Protein AF-A0ABD5KJ81-F1 (afdb_monomer_lite)

Foldseek 3Di:
DLVVLLVVLVVLLVVLVVVVQVLQFDQDDDLDPPDDGDGGRLVVVLVVLVVLLVVLVCCVVPNDCDDPVNVVSVVVNVSSVVSNVVSVVSVVVSCVVCVVVNVVSVVSNVVSVVVSVVSVD

Secondary structure (DSSP, 8-state):
-HHHHHHHHHHHHHHHHHHHHHHTEEEE--SSTT--SEEEEHHHHHHHHHHHHHHHHHHHHHS-S-SHHHHHHHHHHHHHHHHHHHHHHHHHHHHHHTHHHHHHHHHHHHHHHHHHHHHH-

Radius of gyration: 19.94 Å; chains: 1; bounding box: 49×37×48 Å

pLDDT: mean 89.55, std 13.01, range [45.66, 98.5]

Sequence (121 aa):
MKEQAIKACKDHINMLEEKLTKIYTVELFHYTPTDSVKNVDVRERLRLTKFLINIYSKLEREGIKQGETFEKYSTYLTNARYGVDRADEAIKQIEQENSAEIKNINILLEAFKLELKSLLQ

Structure (mmCIF, N/CA/C/O backbone):
data_AF-A0ABD5KJ81-F1
#
_entry.id   AF-A0ABD5KJ81-F1
#
loop_
_atom_site.group_PDB
_atom_site.id
_atom_site.type_symbol
_atom_site.label_atom_id
_atom_site.label_alt_id
_atom_site.label_comp_id
_atom_site.label_asym_id
_atom_site.label_entity_id
_atom_site.label_seq_id
_atom_site.pdbx_PDB_ins_code
_atom_site.Cartn_x
_atom_site.Cartn_y
_atom_site.Cartn_z
_atom_site.occupancy
_atom_site.B_iso_or_equiv
_atom_site.auth_seq_id
_atom_site.auth_comp_id
_atom_site.auth_asym_id
_atom_site.auth_atom_id
_atom_site.pdbx_PDB_model_num
ATOM 1 N N . MET A 1 1 ? 29.664 -10.217 -15.475 1.00 83.50 1 MET A N 1
ATOM 2 C CA . MET A 1 1 ? 28.374 -9.876 -16.125 1.00 83.50 1 MET A CA 1
ATOM 3 C C . MET A 1 1 ? 27.166 -10.199 -15.245 1.00 83.50 1 MET A C 1
ATOM 5 O O . MET A 1 1 ? 26.389 -9.289 -15.004 1.00 83.50 1 MET A O 1
ATOM 9 N N . LYS A 1 2 ? 27.027 -11.423 -14.699 1.00 93.38 2 LYS A N 1
ATOM 10 C CA . LYS A 1 2 ? 25.899 -11.812 -13.817 1.00 93.38 2 LYS A CA 1
ATOM 11 C C . LYS A 1 2 ? 25.676 -10.847 -12.635 1.00 93.38 2 LYS A C 1
ATOM 13 O O . LYS A 1 2 ? 24.574 -10.350 -12.450 1.00 93.38 2 LYS A O 1
ATOM 18 N N . GLU A 1 3 ? 26.730 -10.499 -11.896 1.00 95.75 3 GLU A N 1
ATOM 19 C CA . GLU A 1 3 ? 26.643 -9.569 -10.753 1.00 95.75 3 GLU A CA 1
ATOM 20 C C . GLU A 1 3 ? 26.198 -8.152 -11.143 1.00 95.75 3 GLU A C 1
ATOM 22 O O . GLU A 1 3 ? 25.391 -7.537 -10.448 1.00 95.75 3 GLU A O 1
ATOM 27 N N . GLN A 1 4 ? 26.684 -7.645 -12.280 1.00 96.44 4 GLN A N 1
ATOM 28 C CA . GLN A 1 4 ? 26.291 -6.333 -12.801 1.00 96.44 4 GLN A CA 1
ATOM 29 C C . GLN A 1 4 ? 24.811 -6.321 -13.206 1.00 96.44 4 GLN A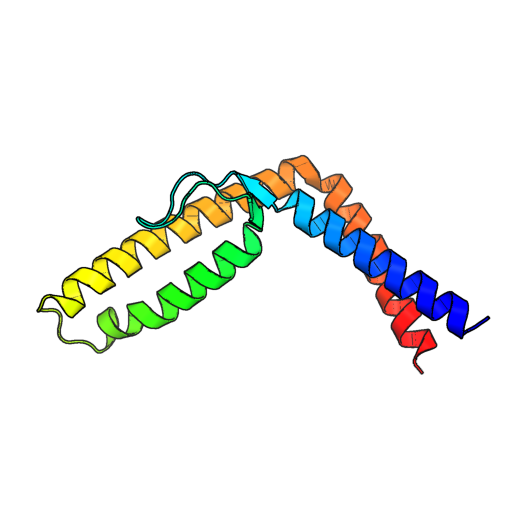 C 1
ATOM 31 O O . GLN A 1 4 ? 24.112 -5.358 -12.902 1.00 96.44 4 GLN A O 1
ATOM 36 N N . ALA A 1 5 ? 24.315 -7.404 -13.815 1.00 96.62 5 ALA A N 1
ATOM 37 C CA . ALA A 1 5 ? 22.902 -7.555 -14.160 1.00 96.62 5 ALA A CA 1
ATOM 38 C C . ALA A 1 5 ? 22.005 -7.633 -12.910 1.00 96.62 5 ALA A C 1
ATOM 40 O O . ALA A 1 5 ? 20.978 -6.959 -12.849 1.00 96.62 5 ALA A O 1
ATOM 41 N N . ILE A 1 6 ? 22.423 -8.378 -11.877 1.00 98.12 6 ILE A N 1
ATOM 42 C CA . ILE A 1 6 ? 21.718 -8.439 -10.585 1.00 98.12 6 ILE A CA 1
ATOM 43 C C . ILE A 1 6 ? 21.638 -7.049 -9.949 1.00 98.12 6 ILE A C 1
ATOM 45 O O . ILE A 1 6 ? 20.570 -6.645 -9.486 1.00 98.12 6 ILE A O 1
ATOM 49 N N . LYS A 1 7 ? 22.759 -6.313 -9.925 1.00 97.88 7 LYS A N 1
ATOM 50 C CA . LYS A 1 7 ? 22.799 -4.953 -9.383 1.00 97.88 7 LYS A CA 1
ATOM 51 C C . LYS A 1 7 ? 21.857 -4.028 -10.153 1.00 97.88 7 LYS A C 1
ATOM 53 O O . LYS A 1 7 ? 21.040 -3.366 -9.526 1.00 97.88 7 LYS A O 1
ATOM 58 N N . ALA A 1 8 ? 21.915 -4.041 -11.485 1.00 97.88 8 ALA A N 1
ATOM 59 C CA . ALA A 1 8 ? 21.033 -3.230 -12.320 1.00 97.88 8 ALA A CA 1
ATOM 60 C C . ALA A 1 8 ? 19.550 -3.535 -12.053 1.00 97.88 8 ALA A C 1
ATOM 62 O O . ALA A 1 8 ? 18.767 -2.610 -11.854 1.00 97.88 8 ALA A O 1
ATOM 63 N N . CYS A 1 9 ? 19.166 -4.814 -11.963 1.00 97.94 9 CYS A N 1
ATOM 64 C CA . CYS A 1 9 ? 17.786 -5.192 -11.647 1.00 97.94 9 CYS A CA 1
ATOM 65 C C . CYS A 1 9 ? 17.343 -4.645 -10.284 1.00 97.94 9 CYS A C 1
ATOM 67 O O . CYS A 1 9 ? 16.269 -4.062 -10.185 1.00 97.94 9 CYS A O 1
ATOM 69 N N . LYS A 1 10 ? 18.168 -4.796 -9.239 1.00 98.12 10 LYS A N 1
ATOM 70 C CA . LYS A 1 10 ? 17.855 -4.278 -7.896 1.00 98.12 10 LYS A CA 1
ATOM 71 C C . LYS A 1 10 ? 17.721 -2.757 -7.881 1.00 98.12 10 LYS A C 1
ATOM 73 O O . LYS A 1 10 ? 16.757 -2.249 -7.317 1.00 98.12 10 LYS A O 1
ATOM 78 N N . ASP A 1 11 ? 18.652 -2.051 -8.520 1.00 98.25 11 ASP A N 1
ATOM 79 C CA . ASP A 1 11 ? 18.642 -0.589 -8.589 1.00 98.25 11 ASP A CA 1
ATOM 80 C C . ASP A 1 11 ? 17.362 -0.095 -9.288 1.00 98.25 11 ASP A C 1
ATOM 82 O O . ASP A 1 11 ? 16.651 0.755 -8.754 1.00 98.25 11 ASP A O 1
ATOM 86 N N . HIS A 1 12 ? 17.004 -0.684 -10.434 1.00 98.19 12 HIS A N 1
ATOM 87 C CA . HIS A 1 12 ? 15.785 -0.316 -11.156 1.00 98.19 12 HIS A CA 1
ATOM 88 C C . HIS A 1 12 ? 14.502 -0.683 -10.405 1.00 98.19 12 HIS A C 1
ATOM 90 O O . HIS A 1 12 ? 13.564 0.113 -10.412 1.00 98.19 12 HIS A O 1
ATOM 96 N N . ILE A 1 13 ? 14.453 -1.836 -9.728 1.00 98.50 13 ILE A N 1
ATOM 97 C CA . ILE A 1 13 ? 13.313 -2.205 -8.875 1.00 98.50 13 ILE A CA 1
ATOM 98 C C . ILE A 1 13 ? 13.114 -1.152 -7.785 1.00 98.50 13 ILE A C 1
ATOM 100 O O . ILE A 1 13 ? 12.015 -0.617 -7.669 1.00 98.50 13 ILE A O 1
ATOM 104 N N . ASN A 1 14 ? 14.174 -0.796 -7.055 1.00 98.12 14 ASN A N 1
ATOM 105 C CA . ASN A 1 14 ? 14.094 0.201 -5.988 1.00 98.12 14 ASN A CA 1
ATOM 106 C C . ASN A 1 14 ? 13.618 1.560 -6.523 1.00 98.12 14 ASN A C 1
ATOM 108 O O . ASN A 1 14 ? 12.706 2.157 -5.958 1.00 98.12 14 ASN A O 1
ATOM 112 N N . MET A 1 15 ? 14.168 2.026 -7.650 1.00 98.00 15 MET A N 1
ATOM 113 C CA . MET A 1 15 ? 13.755 3.294 -8.268 1.00 98.00 15 MET A CA 1
ATOM 114 C C . MET A 1 15 ? 12.271 3.310 -8.658 1.00 98.00 15 MET A C 1
ATOM 116 O O . MET A 1 15 ? 11.581 4.314 -8.473 1.00 98.00 15 MET A O 1
ATOM 120 N N . LEU A 1 16 ? 11.778 2.210 -9.228 1.00 98.19 16 LEU A N 1
ATOM 121 C CA . LEU A 1 16 ? 10.384 2.072 -9.642 1.00 98.19 16 LEU A CA 1
ATOM 122 C C . LEU A 1 16 ? 9.442 1.975 -8.433 1.00 98.19 16 LEU A C 1
ATOM 124 O O . LEU A 1 16 ? 8.379 2.598 -8.439 1.00 98.19 16 LEU A O 1
ATOM 128 N N . GLU A 1 17 ? 9.840 1.257 -7.380 1.00 96.75 17 GLU A N 1
ATOM 129 C CA . GLU A 1 17 ? 9.093 1.173 -6.120 1.00 96.75 17 GLU A CA 1
ATOM 130 C C . GLU A 1 17 ? 9.028 2.535 -5.413 1.00 96.75 17 GLU A C 1
ATOM 132 O O . GLU A 1 17 ? 7.946 2.951 -5.001 1.00 96.75 17 GLU A O 1
ATOM 137 N N . GLU A 1 18 ? 10.128 3.291 -5.366 1.00 95.44 18 GLU A N 1
ATOM 138 C CA . GLU A 1 18 ? 10.140 4.666 -4.852 1.00 95.44 18 GLU A CA 1
ATOM 139 C C . GLU A 1 18 ? 9.228 5.597 -5.655 1.00 95.44 18 GLU A C 1
ATOM 141 O O . GLU A 1 18 ? 8.531 6.440 -5.082 1.00 95.44 18 GLU A O 1
ATOM 146 N N . LYS A 1 19 ? 9.214 5.461 -6.986 1.00 96.19 19 LYS A N 1
ATOM 147 C CA . LYS A 1 19 ? 8.337 6.260 -7.848 1.00 96.19 19 LYS A CA 1
ATOM 148 C C . LYS A 1 19 ? 6.866 5.953 -7.577 1.00 96.19 19 LYS A C 1
ATOM 150 O O . LYS A 1 19 ? 6.074 6.883 -7.444 1.00 96.19 19 LYS A O 1
ATOM 155 N N . LEU A 1 20 ? 6.517 4.676 -7.423 1.00 95.00 20 LEU A N 1
ATOM 156 C CA . LEU A 1 20 ? 5.186 4.251 -6.986 1.00 95.00 20 LEU A CA 1
ATOM 157 C C . LEU A 1 20 ? 4.831 4.852 -5.624 1.00 95.00 20 LEU A C 1
ATOM 159 O O . LEU A 1 20 ? 3.766 5.441 -5.487 1.00 95.00 20 LEU A O 1
ATOM 163 N N . THR A 1 21 ? 5.717 4.761 -4.633 1.00 93.38 21 THR A N 1
ATOM 164 C CA . THR A 1 21 ? 5.489 5.361 -3.309 1.00 93.38 21 THR A CA 1
ATOM 165 C C . THR A 1 21 ? 5.218 6.856 -3.407 1.00 93.38 21 THR A C 1
ATOM 167 O O . THR A 1 21 ? 4.272 7.338 -2.792 1.00 93.38 21 THR A O 1
ATOM 170 N N . LYS A 1 22 ? 5.970 7.594 -4.231 1.00 93.62 22 LYS A N 1
ATOM 171 C CA . LYS A 1 22 ? 5.729 9.027 -4.460 1.00 93.62 22 LYS A CA 1
ATOM 172 C C . LYS A 1 22 ? 4.354 9.303 -5.068 1.00 93.62 22 LYS A C 1
ATOM 174 O O . LYS A 1 22 ? 3.694 10.220 -4.603 1.00 93.62 22 LYS A O 1
ATOM 179 N N . ILE A 1 23 ? 3.906 8.505 -6.043 1.00 95.00 23 ILE A N 1
ATOM 180 C CA . ILE A 1 23 ? 2.564 8.640 -6.645 1.00 95.00 23 ILE A CA 1
ATOM 181 C C . ILE A 1 23 ? 1.466 8.490 -5.583 1.00 95.00 23 ILE A C 1
ATOM 183 O O . ILE A 1 23 ? 0.498 9.240 -5.583 1.00 95.00 23 ILE A O 1
ATOM 187 N N . TYR A 1 24 ? 1.632 7.548 -4.653 1.00 92.50 24 TYR A N 1
ATOM 188 C CA . TYR A 1 24 ? 0.671 7.305 -3.574 1.00 92.50 24 TYR A CA 1
ATOM 189 C C . TYR A 1 24 ? 0.903 8.165 -2.322 1.00 92.50 24 TYR A C 1
ATOM 191 O O . TYR A 1 24 ? 0.169 8.031 -1.341 1.00 92.50 24 TYR A O 1
ATOM 199 N N . THR A 1 25 ? 1.908 9.041 -2.321 1.00 90.38 25 THR A N 1
ATOM 200 C CA . THR A 1 25 ? 2.183 9.939 -1.200 1.00 90.38 25 THR A CA 1
ATOM 201 C C . THR A 1 25 ? 1.436 11.242 -1.419 1.00 90.38 25 THR A C 1
ATOM 203 O O . THR A 1 25 ? 1.755 11.997 -2.333 1.00 90.38 25 THR A O 1
ATOM 206 N N . VAL A 1 26 ? 0.462 11.519 -0.559 1.00 81.69 26 VAL A N 1
ATOM 207 C CA . VAL A 1 26 ? -0.350 12.739 -0.637 1.00 81.69 26 VAL A CA 1
ATOM 208 C C . VAL A 1 26 ? -0.321 13.491 0.689 1.00 81.69 26 VAL A C 1
ATOM 210 O O . VAL A 1 26 ? -0.107 12.902 1.755 1.00 81.69 26 VAL A O 1
ATOM 213 N N . GLU A 1 27 ? -0.536 14.804 0.627 1.00 67.69 27 GLU A N 1
ATOM 214 C CA . GLU A 1 27 ? -0.780 15.612 1.821 1.00 67.69 27 GLU A CA 1
ATOM 215 C C . GLU A 1 27 ? -2.148 15.232 2.400 1.00 67.69 27 GLU A C 1
ATOM 217 O O . GLU A 1 27 ? -3.199 15.588 1.868 1.00 67.69 27 GLU A O 1
ATOM 222 N N . LEU A 1 28 ? -2.150 14.463 3.492 1.00 59.69 28 LEU A N 1
ATOM 223 C CA . LEU A 1 28 ? -3.384 14.084 4.178 1.00 59.69 28 LEU A CA 1
ATOM 224 C C . LEU A 1 28 ? -3.736 15.128 5.241 1.00 59.69 28 LEU A C 1
ATOM 226 O O . LEU A 1 28 ? -3.049 15.263 6.255 1.00 59.69 28 LEU A O 1
ATOM 230 N N . PHE A 1 29 ? -4.862 15.815 5.048 1.00 49.62 29 PHE A N 1
ATOM 231 C CA . PHE A 1 29 ? -5.483 16.619 6.098 1.00 49.62 29 PHE A CA 1
ATOM 232 C C . PHE A 1 29 ? -6.216 15.705 7.096 1.00 49.62 29 PHE A C 1
ATOM 234 O O . PHE A 1 29 ? -7.162 15.009 6.737 1.00 49.62 29 PHE A O 1
ATOM 241 N N . HIS A 1 30 ? -5.730 15.711 8.342 1.00 49.69 30 HIS A N 1
ATOM 242 C CA . HIS A 1 30 ? -6.335 15.235 9.596 1.00 49.69 30 HIS A CA 1
ATOM 243 C C . HIS A 1 30 ? -7.352 14.073 9.524 1.00 49.69 30 HIS A C 1
ATOM 245 O O . HIS A 1 30 ? -8.545 14.273 9.296 1.00 49.69 30 HIS A O 1
ATOM 251 N N . TYR A 1 31 ? -6.896 12.867 9.889 1.00 50.47 31 TYR A N 1
ATOM 252 C CA . TYR A 1 31 ? -7.765 11.709 10.188 1.00 50.47 31 TYR A CA 1
ATOM 253 C C . TYR A 1 31 ? -7.734 11.264 11.648 1.00 50.47 31 TYR A C 1
ATOM 255 O O . TYR A 1 31 ? -8.606 10.520 12.094 1.00 50.47 31 TYR A O 1
ATOM 263 N N . THR A 1 32 ? -6.738 11.709 12.407 1.00 47.72 32 THR A N 1
ATOM 264 C CA . THR A 1 32 ? -6.604 11.419 13.833 1.00 47.72 32 THR A CA 1
ATOM 265 C C . THR A 1 32 ? -6.290 12.708 14.592 1.00 47.72 32 THR A C 1
ATOM 267 O O . THR A 1 32 ? -5.619 13.584 14.042 1.00 47.72 32 THR A O 1
ATOM 270 N N . PRO A 1 33 ? -6.726 12.833 15.862 1.00 45.66 33 PRO A N 1
ATOM 271 C CA . PRO A 1 33 ? -6.502 14.031 16.681 1.00 45.66 33 PRO A CA 1
ATOM 272 C C . PRO A 1 33 ? -5.024 14.389 16.908 1.00 45.66 33 PRO A C 1
ATOM 274 O O . PRO A 1 33 ? -4.729 15.458 17.429 1.00 45.66 33 PRO A O 1
ATOM 277 N N . THR A 1 34 ? -4.099 13.487 16.571 1.00 46.59 34 THR A N 1
ATOM 278 C CA . THR A 1 34 ? -2.669 13.590 16.885 1.00 46.59 34 THR A CA 1
ATOM 279 C C . THR A 1 34 ? -1.775 13.875 15.683 1.00 46.59 34 THR A C 1
ATOM 281 O O . THR A 1 34 ? -0.575 14.061 15.875 1.00 46.59 34 THR A O 1
ATOM 284 N N . ASP A 1 35 ? -2.304 13.888 14.458 1.00 49.38 35 ASP A N 1
ATOM 285 C CA . ASP A 1 35 ? -1.450 13.980 13.273 1.00 49.38 35 ASP A CA 1
ATOM 286 C C . ASP A 1 35 ? -1.312 15.433 12.805 1.00 49.38 35 ASP A C 1
ATOM 288 O O . ASP A 1 35 ? -2.271 16.060 12.347 1.00 49.38 35 ASP A O 1
ATOM 292 N N . SER A 1 36 ? -0.086 15.957 12.919 1.00 54.38 36 SER A N 1
ATOM 293 C CA . SER A 1 36 ? 0.382 17.093 12.126 1.00 54.38 36 SER A CA 1
ATOM 294 C C . SER A 1 36 ? 0.380 16.728 10.638 1.00 54.38 36 SER A C 1
ATOM 296 O O . SER A 1 36 ? 0.480 15.549 10.291 1.00 54.38 36 SER A O 1
ATOM 298 N N . VAL A 1 37 ? 0.264 17.730 9.758 1.00 53.31 37 VAL A N 1
ATOM 299 C CA . VAL A 1 37 ? 0.321 17.529 8.301 1.00 53.31 37 VAL A CA 1
ATOM 300 C C . VAL A 1 37 ? 1.613 16.786 7.960 1.00 53.31 37 VAL A C 1
ATOM 302 O O . VAL A 1 37 ? 2.714 17.284 8.203 1.00 53.31 37 VAL A O 1
ATOM 305 N N . LYS A 1 38 ? 1.475 15.566 7.442 1.00 63.25 38 LYS A N 1
ATOM 306 C CA . LYS A 1 38 ? 2.587 14.738 6.980 1.00 63.25 38 LYS A CA 1
ATOM 307 C C . LYS A 1 38 ? 2.237 14.162 5.616 1.00 63.25 38 LYS A C 1
ATOM 309 O O . LYS A 1 38 ? 1.147 13.625 5.431 1.00 63.25 38 LYS A O 1
ATOM 314 N N . ASN A 1 39 ? 3.197 14.243 4.700 1.00 72.81 39 ASN A N 1
ATOM 315 C CA . ASN A 1 39 ? 3.203 13.456 3.474 1.00 72.81 39 ASN A CA 1
ATOM 316 C C . ASN A 1 39 ? 3.261 11.980 3.859 1.00 72.81 39 ASN A C 1
ATOM 318 O O . ASN A 1 39 ? 4.215 11.547 4.507 1.00 72.81 39 ASN A O 1
ATOM 322 N N . VAL A 1 40 ? 2.220 11.231 3.515 1.00 79.69 40 VAL A N 1
ATOM 323 C CA . VAL A 1 40 ? 2.095 9.818 3.875 1.00 79.69 40 VAL A CA 1
ATOM 324 C C . VAL A 1 40 ? 1.647 9.036 2.650 1.00 79.69 40 VAL A C 1
ATOM 326 O O . VAL A 1 40 ? 0.756 9.477 1.924 1.00 79.69 40 VAL A O 1
ATOM 329 N N . ASP A 1 41 ? 2.244 7.860 2.442 1.00 86.75 41 ASP A N 1
ATOM 330 C CA . ASP A 1 41 ? 1.729 6.884 1.484 1.00 86.75 41 ASP A CA 1
ATOM 331 C C . ASP A 1 41 ? 0.341 6.423 1.952 1.00 86.75 41 ASP A C 1
ATOM 333 O O . ASP A 1 41 ? 0.180 5.767 2.992 1.00 86.75 41 ASP A O 1
ATOM 337 N N . VAL A 1 42 ? -0.686 6.782 1.182 1.00 88.88 42 VAL A N 1
ATOM 338 C CA . VAL A 1 42 ? -2.086 6.515 1.527 1.00 88.88 42 VAL A CA 1
ATOM 339 C C . VAL A 1 42 ? -2.369 5.015 1.679 1.00 88.88 42 VAL A C 1
ATOM 341 O O . VAL A 1 42 ? -3.227 4.623 2.472 1.00 88.88 42 VAL A O 1
ATOM 344 N N . ARG A 1 43 ? -1.605 4.146 1.002 1.00 90.56 43 ARG A N 1
ATOM 345 C CA . ARG A 1 43 ? -1.747 2.684 1.089 1.00 90.56 43 ARG A CA 1
ATOM 346 C C . ARG A 1 43 ? -1.237 2.166 2.426 1.00 90.56 43 ARG A C 1
ATOM 348 O O . ARG A 1 43 ? -1.875 1.308 3.037 1.00 90.56 43 ARG A O 1
ATOM 355 N N . GLU A 1 44 ? -0.103 2.678 2.900 1.00 88.06 44 GLU A N 1
ATOM 356 C CA . GLU A 1 44 ? 0.422 2.331 4.224 1.00 88.06 44 GLU A CA 1
ATOM 357 C C . GLU A 1 44 ? -0.523 2.803 5.322 1.00 88.06 44 GLU A C 1
ATOM 359 O O . GLU A 1 44 ? -0.841 2.044 6.244 1.00 88.06 44 GLU A O 1
ATOM 364 N N . ARG A 1 45 ? -1.053 4.023 5.182 1.00 84.25 45 ARG A N 1
ATOM 365 C CA . ARG A 1 45 ? -2.038 4.549 6.126 1.00 84.25 45 ARG A CA 1
ATOM 366 C C . ARG A 1 45 ? -3.297 3.698 6.157 1.00 84.25 45 ARG A C 1
ATOM 368 O O . ARG A 1 45 ? -3.758 3.350 7.240 1.00 84.25 45 ARG A O 1
ATOM 375 N N . LEU A 1 46 ? -3.822 3.315 4.996 1.00 90.19 46 LEU A N 1
ATOM 376 C CA . LEU A 1 46 ? -4.981 2.435 4.891 1.00 90.19 46 LEU A CA 1
ATOM 377 C C . LEU A 1 46 ? -4.740 1.089 5.589 1.00 90.19 46 LEU A C 1
ATOM 379 O O . LEU A 1 46 ? -5.608 0.617 6.326 1.00 90.19 46 LEU A O 1
ATOM 383 N N . ARG A 1 47 ? -3.561 0.480 5.398 1.00 90.62 47 ARG A N 1
ATOM 384 C CA . ARG A 1 47 ? -3.183 -0.770 6.081 1.00 90.62 47 ARG A CA 1
ATOM 385 C C . ARG A 1 47 ? -3.177 -0.596 7.598 1.00 90.62 47 ARG A C 1
ATOM 387 O O . ARG A 1 47 ? -3.772 -1.416 8.296 1.00 90.62 47 ARG A O 1
ATOM 394 N N . LEU A 1 48 ? -2.563 0.477 8.102 1.00 88.31 48 LEU A N 1
ATOM 395 C CA . LEU A 1 48 ? -2.540 0.783 9.534 1.00 88.31 48 LEU A CA 1
ATOM 396 C C . LEU A 1 48 ? -3.954 1.010 10.086 1.00 88.31 48 LEU A C 1
ATOM 398 O O . LEU A 1 48 ? -4.314 0.436 11.111 1.00 88.31 48 LEU A O 1
ATOM 402 N N . THR A 1 49 ? -4.784 1.791 9.396 1.00 89.62 49 THR A N 1
ATOM 403 C CA . THR A 1 49 ? -6.162 2.056 9.821 1.00 89.62 49 THR A CA 1
ATOM 404 C C . THR A 1 49 ? -6.992 0.769 9.863 1.00 89.62 49 THR A C 1
ATOM 406 O O . THR A 1 49 ? -7.671 0.512 10.858 1.00 89.62 49 THR A O 1
ATOM 409 N N . LYS A 1 50 ? -6.890 -0.098 8.845 1.00 92.19 50 LYS A N 1
ATOM 410 C CA . LYS A 1 50 ? -7.559 -1.415 8.825 1.00 92.19 50 LYS A CA 1
ATOM 411 C C . LYS A 1 50 ? -7.084 -2.318 9.970 1.00 92.19 50 LYS A C 1
ATOM 413 O O . LYS A 1 50 ? -7.901 -2.986 10.605 1.00 92.19 50 LYS A O 1
ATOM 418 N N . PHE A 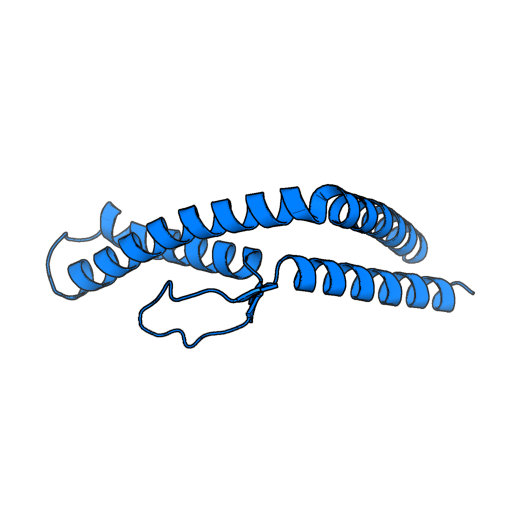1 51 ? -5.789 -2.299 10.283 1.00 92.88 51 PHE A N 1
ATOM 419 C CA . PHE A 1 51 ? -5.234 -3.010 11.436 1.00 92.88 51 PHE A CA 1
ATOM 420 C C . PHE A 1 51 ? -5.828 -2.513 12.765 1.00 92.88 51 PHE A C 1
ATOM 422 O O . PHE A 1 51 ? -6.273 -3.325 13.579 1.00 92.88 51 PHE A O 1
ATOM 429 N N . LEU A 1 52 ? -5.912 -1.194 12.964 1.00 92.06 52 LEU A N 1
ATOM 430 C CA . LEU A 1 52 ? -6.504 -0.600 14.166 1.00 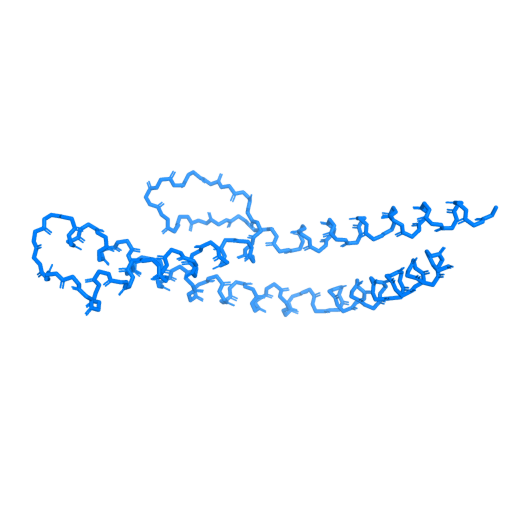92.06 52 LEU A CA 1
ATOM 431 C C . LEU A 1 52 ? -7.996 -0.931 14.303 1.00 92.06 52 LEU A C 1
ATOM 433 O O . LEU A 1 52 ? -8.437 -1.288 15.393 1.00 92.06 52 LEU A O 1
ATOM 437 N N . ILE A 1 53 ? -8.762 -0.909 13.206 1.00 93.44 53 ILE A N 1
ATOM 438 C CA . ILE A 1 53 ? -10.170 -1.347 13.196 1.00 93.44 53 ILE A CA 1
ATOM 439 C C . ILE A 1 53 ? -10.291 -2.792 13.683 1.00 93.44 53 ILE A C 1
ATOM 441 O O . ILE A 1 53 ? -11.145 -3.097 14.518 1.00 93.44 53 ILE A O 1
ATOM 445 N N . ASN A 1 54 ? -9.433 -3.691 13.197 1.00 95.06 54 ASN A N 1
ATOM 446 C CA . ASN A 1 54 ? -9.464 -5.091 13.612 1.00 95.06 54 ASN A CA 1
ATOM 447 C C . ASN A 1 54 ? -9.205 -5.254 15.121 1.00 95.06 54 ASN A C 1
ATOM 449 O O . ASN A 1 54 ? -9.825 -6.098 15.766 1.00 95.06 54 ASN A O 1
ATOM 453 N N . ILE A 1 55 ? -8.339 -4.421 15.704 1.00 94.50 55 ILE A N 1
ATOM 454 C CA . ILE A 1 55 ? -8.097 -4.410 17.151 1.00 94.50 55 ILE A CA 1
ATOM 455 C C . ILE A 1 55 ? -9.304 -3.839 17.897 1.00 94.50 55 ILE A C 1
ATOM 457 O O . ILE A 1 55 ? -9.857 -4.509 18.766 1.00 94.50 55 ILE A O 1
ATOM 461 N N . TYR A 1 56 ? -9.733 -2.620 17.565 1.00 93.88 56 TYR A N 1
ATOM 462 C CA . TYR A 1 56 ? -10.771 -1.917 18.323 1.00 93.88 56 TYR A CA 1
ATOM 463 C C . TYR A 1 56 ? -12.142 -2.593 18.205 1.00 93.88 56 TYR A C 1
ATOM 465 O O . TYR A 1 56 ? -12.903 -2.610 19.168 1.00 93.88 56 TYR A O 1
ATOM 473 N N . SER A 1 57 ? -12.436 -3.243 17.074 1.00 95.31 57 SER A N 1
ATOM 474 C CA . SER A 1 57 ? -13.673 -4.017 16.885 1.00 95.31 57 SER A CA 1
ATOM 475 C C . SER A 1 57 ? -13.799 -5.229 17.815 1.00 95.31 57 SER A C 1
ATOM 477 O O . SER A 1 57 ? -14.902 -5.742 17.996 1.00 95.31 57 SER A O 1
ATOM 479 N N . LYS A 1 58 ? -12.714 -5.700 18.450 1.00 95.06 58 LYS A N 1
ATOM 480 C CA . LYS A 1 58 ? -12.821 -6.713 19.516 1.00 95.06 58 LYS A CA 1
ATOM 481 C C . LYS A 1 58 ? -13.634 -6.194 20.696 1.00 95.06 58 LYS A C 1
ATOM 483 O O . LYS A 1 58 ? -14.461 -6.920 21.229 1.00 95.06 58 LYS A O 1
ATOM 488 N N . LEU A 1 59 ? -13.459 -4.922 21.048 1.00 93.38 59 LEU A N 1
ATOM 489 C CA . LEU A 1 59 ? -14.179 -4.301 22.154 1.00 93.38 59 LEU A CA 1
ATOM 490 C C . LEU A 1 59 ? -15.682 -4.172 21.860 1.00 93.38 59 LEU A C 1
ATOM 492 O O . LEU A 1 59 ? -16.499 -4.338 22.756 1.00 93.38 59 LEU A O 1
ATOM 496 N N . GLU A 1 60 ? -16.050 -3.948 20.597 1.00 90.38 60 GLU A N 1
ATOM 497 C CA . GLU A 1 60 ? -17.448 -3.908 20.144 1.00 90.38 60 GLU A CA 1
ATOM 498 C C . GLU A 1 60 ? -18.119 -5.296 20.172 1.00 90.38 60 GLU A C 1
ATOM 500 O O . GLU A 1 60 ? -19.312 -5.398 20.474 1.00 90.38 60 GLU A O 1
ATOM 505 N N . ARG A 1 61 ? -17.356 -6.359 19.865 1.00 93.31 61 ARG A N 1
ATOM 506 C CA . ARG A 1 61 ? -17.842 -7.749 19.782 1.00 93.31 61 ARG A CA 1
ATOM 507 C C . ARG A 1 61 ? -17.880 -8.474 21.125 1.00 93.31 61 ARG A C 1
ATOM 509 O O . ARG A 1 61 ? -18.836 -9.189 21.399 1.00 93.31 61 ARG A O 1
ATOM 516 N N . GLU A 1 62 ? -16.826 -8.321 21.917 1.00 94.75 62 GLU A N 1
ATOM 517 C CA . GLU A 1 62 ? -16.550 -9.138 23.108 1.00 94.75 62 GLU A CA 1
ATOM 518 C C . GLU A 1 62 ? -16.577 -8.310 24.402 1.00 94.75 62 GLU A C 1
ATOM 520 O O . GLU A 1 62 ? -16.667 -8.864 25.495 1.00 94.75 62 GLU A O 1
ATOM 525 N N . GLY A 1 63 ? -16.472 -6.982 24.295 1.00 90.38 63 GLY A N 1
ATOM 526 C CA . GLY A 1 63 ? -16.366 -6.088 25.441 1.00 90.38 63 GLY A CA 1
ATOM 527 C C . GLY A 1 63 ? -17.700 -5.774 26.113 1.00 90.38 63 GLY A C 1
ATOM 528 O O . GLY A 1 63 ? -18.780 -5.866 25.526 1.00 90.38 63 GLY A O 1
ATOM 529 N N . ILE A 1 64 ? -17.610 -5.320 27.363 1.00 93.50 64 ILE A N 1
ATOM 530 C CA . ILE A 1 64 ? -18.739 -4.713 28.065 1.00 93.50 64 ILE A CA 1
ATOM 531 C C . ILE A 1 64 ? -18.905 -3.289 27.522 1.00 93.50 64 ILE A C 1
ATOM 533 O O . ILE A 1 64 ? -17.967 -2.494 27.562 1.00 93.50 64 ILE A O 1
ATOM 537 N N . LYS A 1 65 ? -20.097 -2.970 27.009 1.00 92.06 65 LYS A N 1
ATOM 538 C CA . LYS A 1 65 ? -20.400 -1.718 26.291 1.00 92.06 65 LYS A CA 1
ATOM 539 C C . LYS A 1 65 ? -20.607 -0.509 27.213 1.00 92.06 65 LYS A C 1
ATOM 541 O O . LYS A 1 65 ? -21.579 0.222 27.065 1.00 92.06 65 LYS A O 1
ATOM 546 N N . GLN A 1 66 ? -19.730 -0.339 28.199 1.00 92.25 66 GLN A N 1
ATOM 547 C CA . GLN A 1 66 ? -19.789 0.744 29.181 1.00 92.25 66 GLN A CA 1
ATOM 548 C C . GLN A 1 66 ? -18.398 1.073 29.738 1.00 92.25 66 GLN A C 1
ATOM 550 O O . GLN A 1 66 ? -17.496 0.233 29.726 1.00 92.25 66 GLN A O 1
ATOM 555 N N . GLY A 1 67 ? -18.256 2.281 30.284 1.00 96.38 67 GLY A N 1
ATOM 556 C CA . GLY A 1 67 ? -17.029 2.767 30.911 1.00 96.38 67 GLY A CA 1
ATOM 557 C C . GLY A 1 67 ? -16.103 3.504 29.943 1.00 96.38 67 GLY A C 1
ATOM 558 O O . GLY A 1 67 ? -16.132 3.305 28.729 1.00 96.38 67 GLY A O 1
ATOM 559 N N . GLU A 1 68 ? -15.229 4.336 30.506 1.00 96.00 68 GLU A N 1
ATOM 560 C CA . GLU A 1 68 ? -14.407 5.304 29.763 1.00 96.00 68 GLU A CA 1
ATOM 561 C C . GLU A 1 68 ? -13.531 4.660 28.675 1.00 96.00 68 GLU A C 1
ATOM 563 O O . GLU A 1 68 ? -13.322 5.224 27.600 1.00 96.00 68 GLU A O 1
ATOM 568 N N . THR A 1 69 ? -13.031 3.443 28.923 1.00 94.25 69 THR A N 1
ATOM 569 C CA . THR A 1 69 ? -12.227 2.709 27.933 1.00 94.25 69 THR A CA 1
ATOM 570 C C . THR A 1 69 ? -13.073 2.308 26.724 1.00 94.25 69 THR A C 1
ATOM 572 O O . THR A 1 69 ? -12.633 2.489 25.588 1.00 94.25 69 THR A O 1
ATOM 575 N N . PHE A 1 70 ? -14.293 1.807 26.944 1.00 95.00 70 PHE A N 1
ATOM 576 C CA . PHE A 1 70 ? -15.203 1.452 25.856 1.00 95.00 70 PHE A CA 1
ATOM 577 C C . PHE A 1 70 ? -15.533 2.667 24.991 1.00 95.00 70 PHE A C 1
ATOM 579 O O . PHE A 1 70 ? -15.397 2.611 23.769 1.00 95.00 70 PHE A O 1
ATOM 586 N N . GLU A 1 71 ? -15.901 3.779 25.620 1.00 94.56 71 GLU A N 1
ATOM 587 C CA . GLU A 1 71 ? -16.289 5.013 24.933 1.00 94.56 71 GLU A CA 1
ATOM 588 C C . GLU A 1 71 ? -15.139 5.593 24.099 1.00 94.56 71 GLU A C 1
ATOM 590 O O . GLU A 1 71 ? -15.302 5.901 22.911 1.00 94.56 71 GLU A O 1
ATOM 595 N N . LYS A 1 72 ? -13.937 5.660 24.685 1.00 93.88 72 LYS A N 1
ATOM 596 C CA . LYS A 1 72 ? -12.742 6.177 24.011 1.00 93.88 72 LYS A CA 1
ATOM 597 C C . LYS A 1 72 ? -12.383 5.359 22.773 1.00 93.88 72 LYS A C 1
ATOM 599 O O . LYS A 1 72 ? -12.212 5.914 21.687 1.00 93.88 72 LYS A O 1
ATOM 604 N N . TYR A 1 73 ? -12.283 4.038 22.909 1.00 94.06 73 TYR A N 1
ATOM 605 C CA . TYR A 1 73 ? -11.872 3.183 21.794 1.00 94.06 73 TYR A CA 1
ATOM 606 C C . TYR A 1 73 ? -12.984 2.964 20.761 1.00 94.06 73 TYR A C 1
ATOM 608 O O . TYR A 1 73 ? -12.675 2.777 19.586 1.00 94.06 73 TYR A O 1
ATOM 616 N N . SER A 1 74 ? -14.259 3.081 21.142 1.00 92.81 74 SER A N 1
ATOM 617 C CA . SER A 1 74 ? -15.376 3.111 20.183 1.00 92.81 74 SER A CA 1
ATOM 618 C C . SER A 1 74 ? -15.354 4.376 19.322 1.00 92.81 74 SER A C 1
ATOM 620 O O . SER A 1 74 ? -15.595 4.317 18.113 1.00 92.81 74 SER A O 1
ATOM 622 N N . THR A 1 75 ? -14.976 5.516 19.909 1.00 92.69 75 THR A N 1
ATOM 623 C CA . THR A 1 75 ? -14.739 6.758 19.158 1.00 92.69 75 THR A CA 1
ATOM 624 C C . THR A 1 75 ? -13.575 6.586 18.179 1.00 92.69 75 THR A C 1
ATOM 626 O O . THR A 1 75 ? -13.692 6.930 17.003 1.00 92.69 75 THR A O 1
ATOM 629 N N . TYR A 1 76 ? -12.466 5.979 18.617 1.00 92.38 76 TYR A N 1
ATOM 630 C CA . TYR A 1 76 ? -11.329 5.691 17.735 1.00 92.38 76 TYR A CA 1
ATOM 631 C C . TYR A 1 76 ? -11.683 4.722 16.606 1.00 92.38 76 TYR A C 1
ATOM 633 O O . TYR A 1 76 ? -11.274 4.948 15.470 1.00 92.38 76 TYR A O 1
ATOM 641 N N . LEU A 1 77 ? -12.472 3.682 16.886 1.00 92.31 77 LEU A N 1
ATOM 642 C CA . LEU A 1 77 ? -12.979 2.753 15.877 1.00 92.31 77 LEU A CA 1
ATOM 643 C C . LEU A 1 77 ? -13.831 3.472 14.829 1.00 92.31 77 LEU A C 1
ATOM 645 O O . LEU A 1 77 ? -13.647 3.254 13.633 1.00 92.31 77 LEU A O 1
ATOM 649 N N . THR A 1 78 ? -14.727 4.350 15.273 1.00 91.56 78 THR A N 1
ATOM 650 C CA . THR A 1 78 ? -15.579 5.150 14.389 1.00 91.56 78 THR A CA 1
ATOM 651 C C . THR A 1 78 ? -14.736 6.040 13.477 1.00 91.56 78 THR A C 1
ATOM 653 O O . THR A 1 78 ? -14.884 5.991 12.258 1.00 91.56 78 THR A O 1
ATOM 656 N N . ASN A 1 79 ? -13.775 6.775 14.041 1.00 88.50 79 ASN A N 1
ATOM 657 C CA . ASN A 1 79 ? -12.865 7.623 13.268 1.00 88.50 79 ASN A CA 1
ATOM 658 C C . ASN A 1 79 ? -12.006 6.811 12.290 1.00 88.50 79 ASN A C 1
ATOM 660 O O . ASN A 1 79 ? -11.796 7.229 11.153 1.00 88.50 79 ASN A O 1
ATOM 664 N N . ALA A 1 80 ? -11.538 5.632 12.704 1.00 88.56 80 ALA A N 1
ATOM 665 C CA . ALA A 1 80 ? -10.769 4.748 11.842 1.00 88.56 80 ALA A CA 1
ATOM 666 C C . ALA A 1 80 ? -11.607 4.246 10.655 1.00 88.56 80 ALA A C 1
ATOM 668 O O . ALA A 1 80 ? -11.111 4.246 9.533 1.00 88.56 80 ALA A O 1
ATOM 669 N N . ARG A 1 81 ? -12.881 3.883 10.865 1.00 90.62 81 ARG A N 1
ATOM 670 C CA . ARG A 1 81 ? -13.803 3.497 9.779 1.00 90.62 81 ARG A CA 1
ATOM 671 C C . ARG A 1 81 ? -13.963 4.627 8.756 1.00 90.62 81 ARG A C 1
ATOM 673 O O . ARG A 1 81 ? -13.703 4.397 7.582 1.00 90.62 81 ARG A O 1
ATOM 680 N N . TYR A 1 82 ? -14.239 5.854 9.205 1.00 88.12 82 TYR A N 1
ATOM 681 C CA . TYR A 1 82 ? -14.276 7.023 8.312 1.00 88.12 82 TYR A CA 1
ATOM 682 C C . TYR A 1 82 ? -12.950 7.256 7.574 1.00 88.12 82 TYR A C 1
ATOM 684 O O . TYR A 1 82 ? -12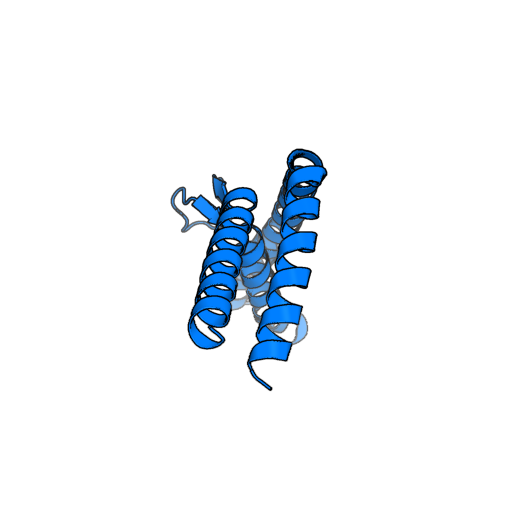.939 7.659 6.412 1.00 88.12 82 TYR A O 1
ATOM 692 N N . GLY A 1 83 ? -11.821 7.003 8.238 1.00 85.06 83 GLY A N 1
ATOM 693 C CA . GLY A 1 83 ? -10.502 7.115 7.625 1.00 85.06 83 GLY A CA 1
ATOM 694 C C . GLY A 1 83 ? -10.231 6.089 6.529 1.00 85.06 83 GLY A C 1
ATOM 695 O O . GLY A 1 83 ? -9.500 6.404 5.595 1.00 85.06 83 GLY A O 1
ATOM 696 N N . VAL A 1 84 ? -10.818 4.891 6.610 1.00 89.00 84 VAL A N 1
ATOM 697 C CA . VAL A 1 84 ? -10.733 3.892 5.533 1.00 89.00 84 VAL A CA 1
ATOM 698 C C . VAL A 1 84 ? -11.447 4.388 4.289 1.00 89.00 84 VAL A C 1
ATOM 700 O O . VAL A 1 84 ? -10.835 4.391 3.227 1.00 89.00 84 VAL A O 1
ATOM 703 N N . ASP A 1 85 ? -12.688 4.854 4.429 1.00 87.69 85 ASP A N 1
ATOM 704 C CA . ASP A 1 85 ? -13.509 5.245 3.279 1.00 87.69 85 ASP A CA 1
ATOM 705 C C . ASP A 1 85 ? -12.841 6.354 2.463 1.00 87.69 85 ASP A C 1
ATOM 707 O O . ASP A 1 85 ? -12.699 6.243 1.245 1.00 87.69 85 ASP A O 1
ATOM 711 N N . ARG A 1 86 ? -12.340 7.395 3.138 1.00 85.62 86 ARG A N 1
ATOM 712 C CA . ARG A 1 86 ? -11.670 8.492 2.435 1.00 85.62 86 ARG A CA 1
ATOM 713 C C . ARG A 1 86 ? -10.293 8.103 1.882 1.00 85.62 86 ARG A C 1
ATOM 715 O O . ARG A 1 86 ? -9.886 8.628 0.850 1.00 85.62 86 ARG A O 1
ATOM 722 N N . ALA A 1 87 ? -9.562 7.199 2.540 1.00 88.00 87 ALA A N 1
ATOM 723 C CA . ALA A 1 87 ? -8.297 6.694 2.003 1.00 88.00 87 ALA A CA 1
ATOM 724 C C . ALA A 1 87 ? -8.524 5.832 0.748 1.00 88.00 87 ALA A C 1
ATOM 726 O O . ALA A 1 87 ? -7.772 5.957 -0.216 1.00 88.00 87 ALA A O 1
ATOM 727 N N . ASP A 1 88 ? -9.574 5.006 0.733 1.00 90.25 88 ASP A N 1
ATOM 728 C CA . ASP A 1 88 ? -9.971 4.225 -0.443 1.00 90.25 88 ASP A CA 1
ATOM 729 C C . ASP A 1 88 ? -10.413 5.146 -1.600 1.00 90.25 88 ASP A C 1
ATOM 731 O O . ASP A 1 88 ? -10.090 4.879 -2.757 1.00 90.25 88 ASP A O 1
ATOM 735 N N . GLU A 1 89 ? -11.109 6.250 -1.313 1.00 90.38 89 GLU A N 1
ATOM 736 C CA . GLU A 1 89 ? -11.463 7.266 -2.315 1.00 90.38 89 GLU A CA 1
ATOM 737 C C . GLU A 1 89 ? -10.227 7.977 -2.887 1.00 90.38 89 GLU A C 1
ATOM 739 O O . GLU A 1 89 ? -10.069 8.045 -4.107 1.00 90.38 89 GLU A O 1
ATOM 744 N N . ALA A 1 90 ? -9.302 8.413 -2.027 1.00 89.62 90 ALA A N 1
ATOM 745 C CA . ALA A 1 90 ? -8.050 9.034 -2.454 1.00 89.62 90 ALA A CA 1
ATOM 746 C C . ALA A 1 90 ? -7.204 8.091 -3.328 1.00 89.62 90 ALA A C 1
ATOM 748 O O . ALA A 1 90 ? -6.670 8.514 -4.350 1.00 89.62 90 ALA A O 1
ATOM 749 N N . ILE A 1 91 ? -7.121 6.801 -2.978 1.00 92.81 91 ILE A N 1
ATOM 750 C CA . ILE A 1 91 ? -6.434 5.790 -3.799 1.00 92.81 91 ILE A CA 1
ATOM 751 C C . ILE A 1 91 ? -7.065 5.692 -5.185 1.00 92.81 91 ILE A C 1
ATOM 753 O O . ILE A 1 91 ? -6.343 5.727 -6.178 1.00 92.81 91 ILE A O 1
ATOM 757 N N . LYS A 1 92 ? -8.398 5.604 -5.268 1.00 94.19 92 LYS A N 1
ATOM 758 C CA . LYS A 1 92 ? -9.097 5.533 -6.560 1.00 94.19 92 LYS A CA 1
ATOM 759 C C . LYS A 1 92 ? -8.802 6.754 -7.422 1.00 94.19 92 LYS A C 1
ATOM 761 O O . LYS A 1 92 ? -8.572 6.600 -8.617 1.00 94.19 92 LYS A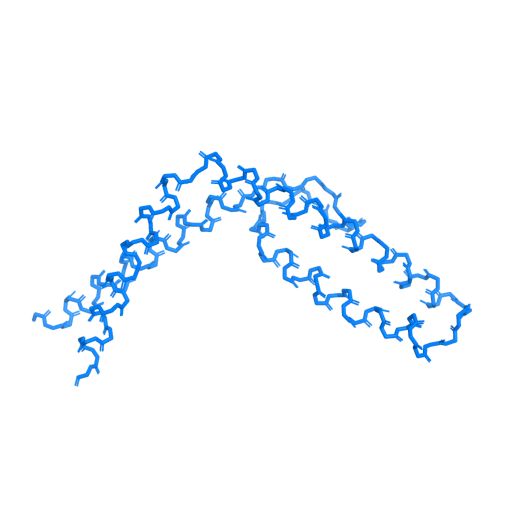 O 1
ATOM 766 N N . GLN A 1 93 ? -8.788 7.944 -6.826 1.00 93.69 93 GLN A N 1
ATOM 767 C CA . GLN A 1 93 ? -8.471 9.173 -7.544 1.00 93.69 93 GLN A CA 1
ATOM 768 C C . GLN A 1 93 ? -7.025 9.167 -8.062 1.00 93.69 93 GLN A C 1
ATOM 770 O O . GLN A 1 93 ? -6.807 9.376 -9.254 1.00 93.69 93 GLN A O 1
ATOM 775 N N . ILE A 1 94 ? -6.050 8.837 -7.207 1.00 93.81 94 ILE A N 1
ATOM 776 C CA . ILE A 1 94 ? -4.633 8.721 -7.591 1.00 93.81 94 ILE A CA 1
ATOM 777 C C . ILE A 1 94 ? -4.466 7.730 -8.746 1.00 93.81 94 ILE A C 1
ATOM 779 O O . ILE A 1 94 ? -3.755 8.015 -9.710 1.00 93.81 94 ILE A O 1
ATOM 783 N N . GLU A 1 95 ? -5.127 6.575 -8.667 1.00 95.94 95 GLU A N 1
ATOM 784 C CA . GLU A 1 95 ? -5.061 5.533 -9.690 1.00 95.94 95 GLU A CA 1
ATOM 785 C C . GLU A 1 95 ? -5.700 5.955 -11.008 1.00 95.94 95 GLU A C 1
ATOM 787 O O . GLU A 1 95 ? -5.184 5.601 -12.065 1.00 95.94 95 GLU A O 1
ATOM 792 N N . GLN A 1 96 ? -6.785 6.728 -10.976 1.00 96.69 96 GLN A N 1
ATOM 793 C CA . GLN A 1 96 ? -7.385 7.292 -12.183 1.00 96.69 96 GLN A CA 1
ATOM 794 C C . GLN A 1 96 ? -6.447 8.313 -12.837 1.00 96.69 96 GLN A C 1
ATOM 796 O O . GLN A 1 96 ? -6.149 8.194 -14.029 1.00 96.69 96 GLN A O 1
ATOM 801 N N . GLU A 1 97 ? -5.931 9.261 -12.053 1.00 96.56 97 GLU A N 1
ATOM 802 C CA . GLU A 1 97 ? -5.052 10.343 -12.515 1.00 96.56 97 GLU A CA 1
ATOM 803 C C . GLU A 1 97 ? -3.701 9.829 -13.035 1.00 96.56 97 GLU A C 1
ATOM 805 O O . GLU A 1 97 ? -3.165 10.356 -14.008 1.00 96.56 97 GLU A O 1
ATOM 810 N N . ASN A 1 98 ? -3.167 8.764 -12.431 1.00 96.81 98 ASN A N 1
ATOM 811 C CA . ASN A 1 98 ? -1.841 8.219 -12.737 1.00 96.81 98 ASN A CA 1
ATOM 812 C C . ASN A 1 98 ? -1.897 6.840 -13.416 1.00 96.81 98 ASN A C 1
ATOM 814 O O . ASN A 1 98 ? -0.890 6.133 -13.466 1.00 96.81 98 ASN A O 1
ATOM 818 N N . SER A 1 99 ? -3.056 6.446 -13.952 1.00 97.12 99 SER A N 1
ATOM 819 C CA . SER A 1 99 ? -3.321 5.091 -14.469 1.00 97.12 99 SER A CA 1
ATOM 820 C C . SER A 1 99 ? -2.265 4.582 -15.456 1.00 97.12 99 SER A C 1
ATOM 822 O O . SER A 1 99 ? -1.772 3.460 -15.319 1.00 97.12 99 SER A O 1
ATOM 824 N N . ALA A 1 100 ? -1.883 5.405 -16.435 1.00 97.75 100 ALA A N 1
ATOM 825 C CA . ALA A 1 100 ? -0.881 5.048 -17.437 1.00 97.75 100 ALA A CA 1
ATOM 826 C C . ALA A 1 100 ? 0.511 4.848 -16.817 1.00 97.75 100 ALA A C 1
ATOM 828 O O . ALA A 1 100 ? 1.191 3.868 -17.122 1.00 97.75 100 ALA A O 1
ATOM 829 N N . GLU A 1 101 ? 0.916 5.746 -15.919 1.00 97.88 101 GLU A N 1
ATOM 830 C CA . GLU A 1 101 ? 2.225 5.697 -15.270 1.00 97.88 101 GLU A CA 1
ATOM 831 C C . GLU A 1 101 ? 2.332 4.494 -14.328 1.00 97.88 101 GLU A C 1
ATOM 833 O O . GLU A 1 101 ? 3.284 3.721 -14.420 1.00 97.88 101 GLU A O 1
ATOM 838 N N . ILE A 1 102 ? 1.316 4.271 -13.490 1.00 98.00 102 ILE A N 1
ATOM 839 C CA . ILE A 1 102 ? 1.235 3.108 -12.597 1.00 98.00 102 ILE A CA 1
ATOM 840 C C . ILE A 1 102 ? 1.308 1.812 -13.409 1.00 98.00 102 ILE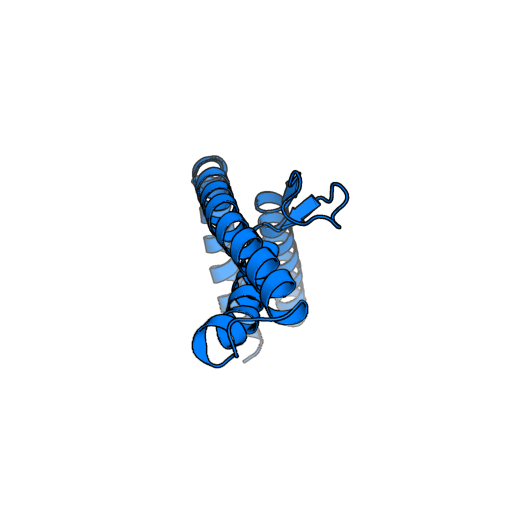 A C 1
ATOM 842 O O . ILE A 1 102 ? 2.061 0.900 -13.059 1.00 98.00 102 ILE A O 1
ATOM 846 N N . LYS A 1 103 ? 0.571 1.730 -14.524 1.00 98.25 103 LYS A N 1
ATOM 847 C CA . LYS A 1 103 ? 0.596 0.558 -15.406 1.00 98.25 103 LYS A CA 1
ATOM 848 C C . LYS A 1 103 ? 1.990 0.314 -15.989 1.00 98.25 103 LYS A C 1
ATOM 850 O O . LYS A 1 103 ? 2.466 -0.818 -15.948 1.00 98.25 103 LYS A O 1
ATOM 855 N N . ASN A 1 104 ? 2.652 1.354 -16.491 1.00 98.44 104 ASN A N 1
ATOM 856 C CA . ASN A 1 104 ? 3.999 1.241 -17.053 1.00 98.44 104 ASN A CA 1
ATOM 857 C C . ASN A 1 104 ? 5.026 0.811 -15.997 1.00 98.44 104 ASN A C 1
ATOM 859 O O . ASN A 1 104 ? 5.841 -0.074 -16.259 1.00 98.44 104 ASN A O 1
ATOM 863 N N . ILE A 1 105 ? 4.961 1.389 -14.792 1.00 98.50 105 ILE A N 1
ATOM 864 C CA . ILE A 1 105 ? 5.835 1.010 -13.677 1.00 98.50 105 ILE A CA 1
ATOM 865 C C . ILE A 1 105 ? 5.636 -0.466 -13.313 1.00 98.50 105 ILE A C 1
ATOM 867 O O . ILE A 1 105 ? 6.619 -1.190 -13.169 1.00 98.50 105 ILE A O 1
ATOM 871 N N . ASN A 1 106 ? 4.386 -0.926 -13.203 1.00 98.00 106 ASN A N 1
ATOM 872 C CA . ASN A 1 106 ? 4.087 -2.313 -12.842 1.00 98.00 106 ASN A CA 1
ATOM 873 C C . ASN A 1 106 ? 4.607 -3.313 -13.885 1.00 98.00 106 ASN A C 1
ATOM 875 O O . ASN A 1 106 ? 5.222 -4.305 -13.502 1.00 98.00 106 ASN A O 1
ATOM 879 N N . ILE A 1 107 ? 4.456 -3.023 -15.184 1.00 98.50 107 ILE A N 1
ATOM 880 C CA . ILE A 1 107 ? 5.008 -3.863 -16.264 1.00 98.50 107 ILE A CA 1
ATOM 881 C C . ILE A 1 107 ? 6.530 -4.009 -16.119 1.00 98.50 107 ILE A C 1
ATOM 883 O O . ILE A 1 107 ? 7.065 -5.116 -16.188 1.00 98.50 107 ILE A O 1
ATOM 887 N N . LEU A 1 108 ? 7.240 -2.898 -15.897 1.00 98.50 108 LEU A N 1
ATOM 888 C CA . LEU A 1 108 ? 8.695 -2.927 -15.742 1.00 98.50 108 LEU A CA 1
ATOM 889 C C . LEU A 1 108 ? 9.123 -3.638 -14.455 1.00 98.50 108 LEU A C 1
ATOM 891 O O . LEU A 1 108 ? 10.081 -4.408 -14.475 1.00 98.50 108 LEU A O 1
ATOM 895 N N . LEU A 1 109 ? 8.412 -3.419 -13.347 1.00 98.31 109 LEU A N 1
ATOM 896 C CA . LEU A 1 109 ? 8.685 -4.104 -12.084 1.00 98.31 109 LEU A CA 1
ATOM 897 C C . LEU A 1 109 ? 8.547 -5.617 -12.213 1.00 98.31 109 LEU A C 1
ATOM 899 O O . LEU A 1 109 ? 9.411 -6.342 -11.724 1.00 98.31 109 LEU A O 1
ATOM 903 N N . GLU A 1 110 ? 7.486 -6.095 -12.861 1.00 98.31 110 GLU A N 1
ATOM 904 C CA . GLU A 1 110 ? 7.289 -7.523 -13.111 1.00 98.31 110 GLU A CA 1
ATOM 905 C C . GLU A 1 110 ? 8.435 -8.102 -13.944 1.00 98.31 110 GLU A C 1
ATOM 907 O O . GLU A 1 110 ? 9.013 -9.121 -13.558 1.00 98.31 110 GLU A O 1
ATOM 912 N N . ALA A 1 111 ? 8.827 -7.415 -15.022 1.00 98.44 111 ALA A N 1
ATOM 913 C CA . ALA A 1 111 ? 9.936 -7.835 -15.874 1.00 98.44 111 ALA A CA 1
ATOM 914 C C . ALA A 1 111 ? 11.267 -7.913 -15.101 1.00 98.44 111 ALA A C 1
ATOM 916 O O . ALA A 1 111 ? 11.938 -8.946 -15.129 1.00 98.44 111 ALA A O 1
ATOM 917 N N . PHE A 1 112 ? 11.632 -6.868 -14.347 1.00 98.50 112 PHE A N 1
ATOM 918 C CA . PHE A 1 112 ? 12.871 -6.866 -13.562 1.00 98.50 112 PHE A CA 1
ATOM 919 C C . PHE A 1 112 ? 12.861 -7.901 -12.431 1.00 98.50 112 PHE A C 1
ATOM 921 O O . PHE A 1 112 ? 13.891 -8.520 -12.165 1.00 98.50 112 PHE A O 1
ATOM 928 N N . LYS A 1 113 ? 11.722 -8.116 -11.758 1.00 97.94 113 LYS A N 1
ATOM 929 C CA . LYS A 1 113 ? 11.598 -9.122 -10.688 1.00 97.94 113 LYS A CA 1
ATOM 930 C C . LYS A 1 113 ? 11.727 -10.542 -11.234 1.00 97.94 113 LYS A C 1
ATOM 932 O O . LYS A 1 113 ? 12.369 -11.377 -10.594 1.00 97.94 113 LYS A O 1
ATOM 937 N N . LEU A 1 114 ? 11.148 -10.810 -12.405 1.00 98.00 114 LEU A N 1
ATOM 938 C CA . LEU A 1 114 ? 11.280 -12.097 -13.083 1.00 98.00 114 LEU A CA 1
ATOM 939 C C . LEU A 1 114 ? 12.739 -12.368 -13.471 1.00 98.00 114 LEU A C 1
ATOM 941 O O . LEU A 1 114 ? 13.267 -13.433 -13.148 1.00 98.00 114 LEU A O 1
ATOM 945 N N . GLU A 1 115 ? 13.402 -11.387 -14.083 1.00 98.00 115 GLU A N 1
ATOM 946 C CA . GLU A 1 115 ? 14.802 -11.518 -14.492 1.00 98.00 115 GLU A CA 1
ATOM 947 C C . GLU A 1 115 ? 15.732 -11.670 -13.282 1.00 98.00 115 GLU A C 1
ATOM 949 O O . GLU A 1 115 ? 16.583 -12.556 -13.251 1.00 98.00 115 GLU A O 1
ATOM 954 N N . LEU A 1 116 ? 15.523 -10.887 -12.218 1.00 97.56 116 LEU A N 1
ATOM 955 C CA . LEU A 1 116 ? 16.285 -11.021 -10.977 1.00 97.56 116 LEU A CA 1
ATOM 956 C C . LEU A 1 116 ? 16.144 -12.424 -10.374 1.00 97.56 116 LEU A C 1
ATOM 958 O O . LEU A 1 116 ? 17.133 -12.996 -9.923 1.00 97.56 116 LEU A O 1
ATOM 962 N N . LYS A 1 117 ? 14.932 -12.992 -10.371 1.00 97.50 117 LYS A N 1
ATOM 963 C CA . LYS A 1 117 ? 14.699 -14.357 -9.886 1.00 97.50 117 LYS A CA 1
ATOM 964 C C . LYS A 1 117 ? 15.464 -15.385 -10.723 1.00 97.50 117 LYS A C 1
ATOM 966 O O . LYS A 1 117 ? 16.076 -16.271 -10.137 1.00 97.50 117 LYS A O 1
ATOM 971 N N . SER A 1 118 ? 15.453 -15.249 -12.050 1.00 97.00 118 SER A N 1
ATOM 972 C CA . SER A 1 118 ? 16.224 -16.095 -12.975 1.00 97.00 118 SER A CA 1
ATOM 973 C C . SER A 1 118 ? 17.730 -16.008 -12.699 1.00 97.00 118 SER A C 1
ATOM 975 O O . SER A 1 118 ? 18.409 -17.022 -12.570 1.00 97.00 118 SER A O 1
ATOM 977 N N . LEU A 1 119 ? 18.254 -14.796 -12.493 1.00 96.12 119 LEU A N 1
ATOM 978 C CA . LEU A 1 119 ? 19.667 -14.562 -12.190 1.00 96.12 119 LEU A CA 1
ATOM 979 C C . LEU A 1 119 ? 20.100 -15.074 -10.807 1.00 96.12 119 LEU A C 1
ATOM 981 O O . LEU A 1 119 ? 21.297 -15.211 -10.570 1.00 96.12 119 LEU A O 1
ATOM 985 N N . LEU A 1 120 ? 19.181 -15.311 -9.873 1.00 94.56 120 LEU A N 1
ATOM 986 C CA . LEU A 1 120 ? 19.500 -15.840 -8.540 1.00 94.56 120 LEU A CA 1
ATOM 987 C C . LEU A 1 120 ? 19.443 -17.371 -8.462 1.00 94.56 120 LEU A C 1
ATOM 989 O O . LEU A 1 120 ? 19.850 -17.926 -7.441 1.00 94.56 120 LEU A O 1
ATOM 993 N N . GLN A 1 121 ? 18.955 -18.029 -9.516 1.00 90.69 121 GLN A N 1
ATOM 994 C CA . GLN A 1 121 ? 19.075 -19.473 -9.716 1.00 90.69 121 GLN A CA 1
ATOM 995 C C . GLN A 1 121 ? 20.476 -19.828 -10.251 1.00 90.69 121 GLN A C 1
ATOM 997 O O . GLN A 1 121 ? 20.892 -20.974 -9.987 1.00 90.69 121 GLN A O 1
#